Protein AF-A0A1Y1UW94-F1 (afdb_monomer_lite)

pLDDT: mean 80.25, std 16.2, range [34.28, 95.12]

Radius of gyration: 16.67 Å; chains: 1; bounding box: 59×34×36 Å

Structure (mmCIF, N/CA/C/O backbone):
data_AF-A0A1Y1UW94-F1
#
_entry.id   AF-A0A1Y1UW94-F1
#
loop_
_atom_site.group_PDB
_atom_site.id
_atom_site.type_symbol
_atom_site.label_atom_id
_atom_site.label_alt_id
_atom_site.label_comp_id
_atom_site.label_asym_id
_atom_site.label_entity_id
_atom_site.label_seq_id
_atom_site.pdbx_PDB_ins_code
_atom_site.Cartn_x
_atom_site.Cartn_y
_atom_site.Cartn_z
_atom_site.occupancy
_atom_site.B_iso_or_equiv
_atom_site.auth_seq_id
_atom_site.auth_comp_id
_atom_site.auth_asym_id
_atom_site.auth_atom_id
_atom_site.pdbx_PDB_model_num
ATOM 1 N N . MET A 1 1 ? 45.764 -14.922 -17.878 1.00 36.69 1 MET A N 1
ATOM 2 C CA . MET A 1 1 ? 45.448 -14.170 -16.646 1.00 36.69 1 MET A CA 1
ATOM 3 C C . MET A 1 1 ? 44.078 -13.552 -16.819 1.00 36.69 1 MET A C 1
ATOM 5 O O . MET A 1 1 ? 43.959 -12.584 -17.553 1.00 36.69 1 MET A O 1
ATOM 9 N N . ILE A 1 2 ? 43.050 -14.149 -16.222 1.00 40.16 2 ILE A N 1
ATOM 10 C CA . ILE A 1 2 ? 41.712 -13.559 -16.166 1.00 40.16 2 ILE A CA 1
ATOM 11 C C . ILE A 1 2 ? 41.263 -13.710 -14.716 1.00 40.16 2 ILE A C 1
ATOM 13 O O . ILE A 1 2 ? 40.938 -14.810 -14.283 1.00 40.16 2 ILE A O 1
ATOM 17 N N . PHE A 1 3 ? 41.335 -12.625 -13.950 1.00 37.12 3 PHE A N 1
ATOM 18 C CA . PHE A 1 3 ? 40.685 -12.543 -12.649 1.00 37.12 3 PHE A CA 1
ATOM 19 C C . PHE A 1 3 ? 39.311 -11.920 -12.886 1.00 37.12 3 PHE A C 1
ATOM 21 O O . PHE A 1 3 ? 39.196 -10.708 -13.048 1.00 37.12 3 PHE A O 1
ATOM 28 N N . PHE A 1 4 ? 38.274 -12.754 -12.962 1.00 41.25 4 PHE A N 1
ATOM 29 C CA . PHE A 1 4 ? 36.901 -12.284 -12.810 1.00 41.25 4 PHE A CA 1
ATOM 30 C C . PHE A 1 4 ? 36.658 -12.072 -11.316 1.00 41.25 4 PHE A C 1
ATOM 32 O O . PHE A 1 4 ? 36.358 -13.010 -10.581 1.00 41.25 4 PHE A O 1
ATOM 39 N N . SER A 1 5 ? 36.837 -10.837 -10.856 1.00 44.91 5 SER A N 1
ATOM 40 C CA . SER A 1 5 ? 36.368 -10.421 -9.538 1.00 44.91 5 SER A CA 1
ATOM 41 C C . SER A 1 5 ? 34.847 -10.314 -9.590 1.00 44.91 5 SER A C 1
ATOM 43 O O . SER A 1 5 ? 34.305 -9.345 -10.118 1.00 44.91 5 SER A O 1
ATOM 45 N N . ALA A 1 6 ? 34.152 -11.329 -9.079 1.00 45.81 6 ALA A N 1
ATOM 46 C CA . ALA A 1 6 ? 32.723 -11.250 -8.823 1.00 45.81 6 ALA A CA 1
ATOM 47 C C . ALA A 1 6 ? 32.496 -10.283 -7.651 1.00 45.81 6 ALA A C 1
ATOM 49 O O . ALA A 1 6 ? 32.770 -10.609 -6.497 1.00 45.81 6 ALA A O 1
ATOM 50 N N . ILE A 1 7 ? 32.037 -9.071 -7.959 1.00 50.59 7 ILE A N 1
ATOM 51 C CA . ILE A 1 7 ? 31.545 -8.119 -6.964 1.00 50.59 7 ILE A CA 1
ATOM 52 C C . ILE A 1 7 ? 30.168 -8.628 -6.538 1.00 50.59 7 ILE A C 1
ATOM 54 O O . ILE A 1 7 ? 29.176 -8.424 -7.232 1.00 50.59 7 ILE A O 1
ATOM 58 N N . ILE A 1 8 ? 30.116 -9.353 -5.423 1.00 45.94 8 ILE A N 1
ATOM 59 C CA . ILE A 1 8 ? 28.85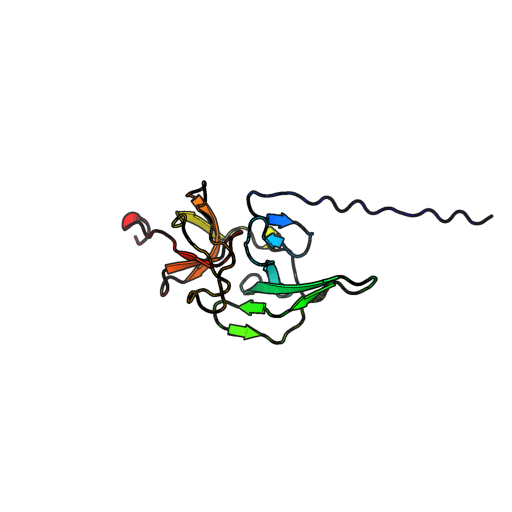3 -9.708 -4.778 1.00 45.94 8 ILE A CA 1
ATOM 60 C C . ILE A 1 8 ? 28.363 -8.436 -4.083 1.00 45.94 8 ILE A C 1
ATOM 62 O O . ILE A 1 8 ? 28.842 -8.085 -3.006 1.00 45.94 8 ILE A O 1
ATOM 66 N N . ALA A 1 9 ? 27.456 -7.710 -4.736 1.00 45.25 9 ALA A N 1
ATOM 67 C CA . ALA A 1 9 ? 26.708 -6.634 -4.105 1.00 45.25 9 ALA A CA 1
ATOM 68 C C . ALA A 1 9 ? 25.776 -7.263 -3.061 1.00 45.25 9 ALA A C 1
ATOM 70 O O . ALA A 1 9 ? 24.816 -7.954 -3.397 1.00 45.25 9 ALA A O 1
ATOM 71 N N . ILE A 1 10 ? 26.111 -7.089 -1.786 1.00 44.31 10 ILE A N 1
ATOM 72 C CA . ILE A 1 10 ? 25.254 -7.487 -0.672 1.00 44.31 10 ILE A CA 1
ATOM 73 C C . ILE A 1 10 ? 24.211 -6.377 -0.529 1.00 44.31 10 ILE A C 1
ATOM 75 O O . ILE A 1 10 ? 24.508 -5.332 0.048 1.00 44.31 10 ILE A O 1
ATOM 79 N N . ALA A 1 11 ? 23.018 -6.583 -1.090 1.00 47.97 11 ALA A N 1
ATOM 80 C CA . ALA A 1 11 ? 21.864 -5.732 -0.817 1.00 47.97 11 ALA A CA 1
ATOM 81 C C . ALA A 1 11 ? 21.515 -5.863 0.675 1.00 47.97 11 ALA A C 1
ATOM 83 O O . ALA A 1 11 ? 21.222 -6.955 1.174 1.00 47.97 11 ALA A O 1
ATOM 84 N N . LEU A 1 12 ? 21.644 -4.763 1.412 1.00 42.56 12 LEU A N 1
ATOM 85 C CA . LEU A 1 12 ? 21.360 -4.686 2.842 1.00 42.56 12 LEU A CA 1
ATOM 86 C C . LEU A 1 12 ? 19.851 -4.499 3.027 1.00 42.56 12 LEU A C 1
ATOM 88 O O . LEU A 1 12 ? 19.393 -3.390 3.268 1.00 42.56 12 LEU A O 1
ATOM 92 N N . VAL A 1 13 ? 19.085 -5.589 2.947 1.00 48.97 13 VAL A N 1
ATOM 93 C CA . VAL A 1 13 ? 17.642 -5.554 3.236 1.00 48.97 13 VAL A CA 1
ATOM 94 C C . VAL A 1 13 ? 17.444 -5.161 4.702 1.00 48.97 13 VAL A C 1
ATOM 96 O O . VAL A 1 13 ? 17.757 -5.929 5.621 1.00 48.97 13 VAL A O 1
ATOM 99 N N . ARG A 1 14 ? 16.937 -3.949 4.937 1.00 48.12 14 ARG A N 1
ATOM 100 C CA . ARG A 1 14 ? 16.504 -3.500 6.263 1.00 48.12 14 ARG A CA 1
ATOM 101 C C . ARG A 1 14 ? 15.092 -4.028 6.498 1.00 48.12 14 ARG A C 1
ATOM 103 O O . ARG A 1 14 ? 14.186 -3.773 5.715 1.00 48.12 14 ARG A O 1
ATOM 110 N N . ASN A 1 15 ? 14.904 -4.782 7.578 1.00 47.75 15 ASN A N 1
ATOM 111 C CA . ASN A 1 15 ? 13.571 -5.209 8.002 1.00 47.75 15 ASN A CA 1
ATOM 112 C C . ASN A 1 15 ? 12.999 -4.130 8.929 1.00 47.75 15 ASN A C 1
ATOM 114 O O . ASN A 1 15 ? 13.453 -3.994 10.068 1.00 47.75 15 ASN A O 1
ATOM 118 N N . VAL A 1 16 ? 12.031 -3.360 8.438 1.00 53.53 16 VAL A N 1
ATOM 119 C CA . VAL A 1 16 ? 11.168 -2.503 9.266 1.00 53.53 16 VAL A CA 1
ATOM 120 C C . VAL A 1 16 ? 9.917 -3.326 9.594 1.00 53.53 16 VAL A C 1
ATOM 122 O O . VAL A 1 16 ? 9.566 -4.239 8.852 1.00 53.53 16 VAL A O 1
ATOM 125 N N . LEU A 1 17 ? 9.311 -3.135 10.768 1.00 62.97 17 LEU A N 1
ATOM 126 C CA . LEU A 1 17 ? 8.210 -3.973 11.267 1.00 62.97 17 LEU A CA 1
ATOM 127 C C . LEU A 1 17 ? 7.004 -3.984 10.301 1.00 62.97 17 LEU A C 1
ATOM 129 O O . LEU A 1 17 ? 6.085 -3.189 10.465 1.00 62.97 17 LEU A O 1
ATOM 133 N N . GLY A 1 18 ? 6.975 -4.946 9.373 1.00 69.81 18 GLY A N 1
ATOM 134 C CA . GLY A 1 18 ? 5.919 -5.104 8.367 1.00 69.81 18 GLY A CA 1
ATOM 135 C C . GLY A 1 18 ? 6.396 -5.025 6.914 1.00 69.81 18 GLY A C 1
ATOM 136 O O . GLY A 1 18 ? 5.601 -5.295 6.021 1.00 69.81 18 GLY A O 1
ATOM 137 N N . VAL A 1 19 ? 7.671 -4.711 6.647 1.00 80.38 19 VAL A N 1
ATOM 138 C CA . VAL A 1 19 ? 8.227 -4.645 5.283 1.00 80.38 19 VAL A CA 1
ATOM 139 C C . VAL A 1 19 ? 9.678 -5.111 5.187 1.00 80.38 19 VAL A C 1
ATOM 141 O O . VAL A 1 19 ? 10.475 -4.971 6.118 1.00 80.38 19 VAL A O 1
ATOM 144 N N . LYS A 1 20 ? 10.037 -5.600 4.000 1.00 86.06 20 LYS A N 1
ATOM 145 C CA . LYS A 1 20 ? 11.419 -5.748 3.541 1.00 86.06 20 LYS A CA 1
ATOM 146 C C . LYS A 1 20 ? 11.738 -4.613 2.581 1.00 86.06 20 LYS A C 1
ATOM 148 O O . LYS A 1 20 ? 11.127 -4.513 1.518 1.00 86.06 20 LYS A O 1
ATOM 153 N N . ASP A 1 21 ? 12.699 -3.790 2.967 1.00 86.19 21 ASP A N 1
ATOM 154 C CA . ASP A 1 21 ? 13.219 -2.712 2.135 1.00 86.19 21 ASP A CA 1
ATOM 155 C C . ASP A 1 21 ? 14.121 -3.276 1.021 1.00 86.19 21 ASP A C 1
ATOM 157 O O . ASP A 1 21 ? 15.093 -3.981 1.310 1.00 86.19 21 ASP A O 1
ATOM 161 N N . GLN A 1 22 ? 13.764 -3.007 -0.238 1.00 87.06 22 GLN A N 1
ATOM 162 C CA . GLN A 1 22 ? 14.494 -3.420 -1.445 1.00 87.06 22 GLN A CA 1
ATOM 163 C C . GLN A 1 22 ? 15.125 -2.214 -2.164 1.00 87.06 22 GLN A C 1
ATOM 165 O O . GLN A 1 22 ? 15.244 -2.214 -3.391 1.00 87.06 22 GLN A O 1
ATOM 170 N N . ASP A 1 23 ? 15.483 -1.169 -1.412 1.00 85.12 23 ASP A N 1
ATOM 171 C CA . ASP A 1 23 ? 16.098 0.094 -1.843 1.00 85.12 23 ASP A CA 1
ATOM 172 C C . ASP A 1 23 ? 15.204 0.999 -2.710 1.00 85.12 23 ASP A C 1
ATOM 174 O O . ASP A 1 23 ? 15.301 2.211 -2.611 1.00 85.12 23 ASP A O 1
ATOM 178 N N . GLN A 1 24 ? 14.355 0.459 -3.590 1.00 87.38 24 GLN A N 1
ATOM 179 C CA . GLN A 1 24 ? 13.488 1.244 -4.493 1.00 87.38 24 GLN A CA 1
ATOM 180 C C . GLN A 1 24 ? 11.994 0.934 -4.338 1.00 87.38 24 GLN A C 1
ATOM 182 O O . GLN A 1 24 ? 11.160 1.445 -5.084 1.00 87.38 24 GLN A O 1
ATOM 187 N N . TYR A 1 25 ? 11.659 0.011 -3.444 1.00 90.12 25 TYR A N 1
ATOM 188 C CA . TYR A 1 25 ? 10.299 -0.390 -3.109 1.00 90.12 25 TYR A CA 1
ATOM 189 C C . TYR A 1 25 ? 10.327 -1.204 -1.820 1.00 90.12 25 TYR A C 1
ATOM 191 O O . TYR A 1 25 ? 11.352 -1.777 -1.446 1.00 90.12 25 TYR A O 1
ATOM 199 N N . TYR A 1 26 ? 9.177 -1.311 -1.169 1.00 90.88 26 TYR A N 1
ATOM 200 C CA . TYR A 1 26 ? 8.990 -2.186 -0.019 1.00 90.88 26 TYR A CA 1
ATOM 201 C C . TYR A 1 26 ? 8.203 -3.422 -0.429 1.00 90.88 26 TYR A C 1
ATOM 203 O O . TYR A 1 26 ? 7.110 -3.314 -0.979 1.00 90.88 26 TYR A O 1
ATOM 211 N N . GLU A 1 27 ? 8.724 -4.606 -0.132 1.00 91.31 27 GLU A N 1
ATOM 212 C CA . GLU A 1 27 ? 7.930 -5.833 -0.133 1.00 91.31 27 GLU A CA 1
ATOM 213 C C . GLU A 1 27 ? 7.210 -5.927 1.217 1.00 91.31 27 GLU A C 1
ATOM 215 O O . GLU A 1 27 ? 7.856 -5.983 2.264 1.00 91.31 27 GLU A O 1
ATOM 220 N N . LEU A 1 28 ? 5.875 -5.921 1.212 1.00 88.12 28 LEU A N 1
ATOM 221 C CA . LEU A 1 28 ? 5.088 -5.933 2.444 1.00 88.12 28 LEU A CA 1
ATOM 222 C C . LEU A 1 28 ? 5.158 -7.316 3.108 1.00 88.12 28 LEU A C 1
ATOM 224 O O . LEU A 1 28 ? 4.556 -8.285 2.631 1.00 88.12 28 LEU A O 1
ATOM 228 N N . ASP A 1 29 ? 5.885 -7.407 4.221 1.00 72.19 29 ASP A N 1
ATOM 229 C CA . ASP A 1 29 ? 6.136 -8.643 4.954 1.00 72.19 29 ASP A CA 1
ATOM 230 C C . ASP A 1 29 ? 4.995 -8.940 5.941 1.00 72.19 29 ASP A C 1
ATOM 232 O O . ASP A 1 29 ? 4.467 -8.074 6.637 1.00 72.19 29 ASP A O 1
ATOM 236 N N . GLY A 1 30 ? 4.571 -10.199 5.996 1.00 67.19 30 GLY A N 1
ATOM 237 C CA . GLY A 1 30 ? 3.434 -10.637 6.814 1.00 67.19 30 GLY A CA 1
ATOM 238 C C . GLY A 1 30 ? 2.058 -10.517 6.149 1.00 67.19 30 GLY A C 1
ATOM 239 O O . GLY A 1 30 ? 1.070 -10.978 6.729 1.00 67.19 30 GLY A O 1
ATOM 240 N N . THR A 1 31 ? 1.986 -9.980 4.933 1.00 66.50 31 THR A N 1
ATOM 241 C CA . THR A 1 31 ? 0.780 -9.997 4.098 1.00 66.50 31 THR A CA 1
ATOM 242 C C . THR A 1 31 ? 0.344 -11.427 3.745 1.00 66.50 31 THR A C 1
ATOM 244 O O . THR A 1 31 ? 1.151 -12.356 3.679 1.00 66.50 31 THR A O 1
ATOM 247 N N . THR A 1 32 ? -0.958 -11.649 3.547 1.00 72.50 32 THR A N 1
ATOM 248 C CA . THR A 1 32 ? -1.462 -12.933 3.016 1.00 72.50 32 THR A CA 1
ATOM 249 C C . THR A 1 32 ? -1.235 -13.088 1.529 1.00 72.50 32 THR A C 1
ATOM 251 O O . THR A 1 32 ? -1.158 -14.208 1.027 1.00 72.50 32 THR A O 1
ATOM 254 N N . THR A 1 33 ? -1.132 -11.960 0.844 1.00 80.69 33 THR A N 1
ATOM 255 C CA . THR A 1 33 ? -0.895 -11.873 -0.587 1.00 80.69 33 THR A CA 1
ATOM 256 C C . THR A 1 33 ? 0.330 -11.007 -0.773 1.00 80.69 33 THR A C 1
ATOM 258 O O . THR A 1 33 ? 0.379 -9.934 -0.180 1.00 80.69 33 THR A O 1
ATOM 261 N N . LYS A 1 34 ? 1.283 -11.438 -1.607 1.00 87.50 34 LYS A N 1
ATOM 262 C CA . LYS A 1 34 ? 2.444 -10.607 -1.939 1.00 87.50 34 LYS A CA 1
ATOM 263 C C . LYS A 1 34 ? 1.980 -9.221 -2.373 1.00 87.50 34 LYS A C 1
ATOM 265 O O . LYS A 1 34 ? 1.072 -9.097 -3.198 1.00 87.50 34 LYS A O 1
ATOM 270 N N . ALA A 1 35 ? 2.598 -8.208 -1.791 1.00 92.00 35 ALA A N 1
ATOM 271 C CA . ALA A 1 35 ? 2.300 -6.827 -2.081 1.00 92.00 35 ALA A CA 1
ATOM 272 C C . ALA A 1 35 ? 3.591 -6.015 -2.068 1.00 92.00 35 ALA A C 1
ATOM 274 O O . ALA A 1 35 ? 4.492 -6.282 -1.274 1.00 92.00 35 ALA A O 1
ATOM 275 N N . TYR A 1 36 ? 3.651 -5.026 -2.948 1.00 93.06 36 TYR A N 1
ATOM 276 C CA . TYR A 1 36 ? 4.802 -4.154 -3.124 1.00 93.06 36 TYR A CA 1
ATOM 277 C C . TYR A 1 36 ? 4.345 -2.708 -3.011 1.00 93.06 36 TYR A C 1
ATOM 279 O O . TYR A 1 36 ? 3.349 -2.345 -3.631 1.00 93.06 36 TYR A O 1
ATOM 287 N N . LEU A 1 37 ? 5.045 -1.894 -2.232 1.00 92.94 37 LEU A N 1
ATOM 288 C CA . LEU A 1 37 ? 4.792 -0.466 -2.094 1.00 92.94 37 LEU A CA 1
ATOM 289 C C . LEU A 1 37 ? 5.911 0.303 -2.790 1.00 92.94 37 LEU A C 1
ATOM 291 O O . LEU A 1 37 ? 7.083 0.028 -2.545 1.00 92.94 37 LEU A O 1
ATOM 295 N N . LEU A 1 38 ? 5.560 1.256 -3.644 1.00 92.94 38 LEU A N 1
ATOM 296 C CA . LEU A 1 38 ? 6.531 2.079 -4.367 1.00 92.94 38 LEU A CA 1
ATOM 297 C C . LEU A 1 38 ? 6.009 3.494 -4.581 1.00 92.94 38 LEU A C 1
ATOM 299 O O . LEU A 1 38 ? 4.800 3.739 -4.534 1.00 92.94 38 LEU A O 1
ATOM 303 N N . ILE A 1 39 ? 6.921 4.414 -4.866 1.00 90.94 39 IL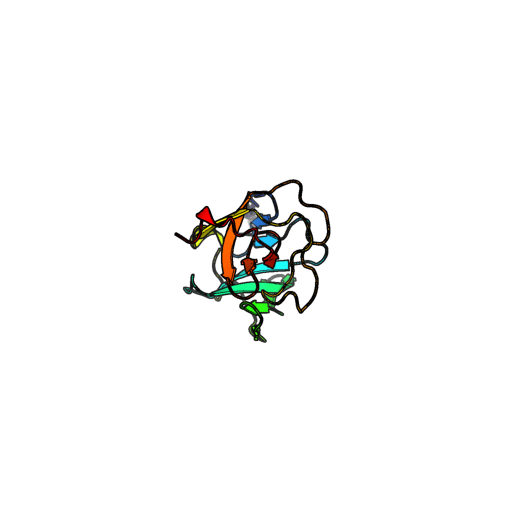E A N 1
ATOM 304 C CA . ILE A 1 39 ? 6.597 5.769 -5.311 1.00 90.94 39 ILE A CA 1
ATOM 305 C C . ILE A 1 39 ? 6.783 5.829 -6.822 1.00 90.94 39 ILE A C 1
ATOM 307 O O . ILE A 1 39 ? 7.715 5.231 -7.353 1.00 90.94 39 ILE A O 1
ATOM 311 N N . GLY A 1 40 ? 5.885 6.508 -7.534 1.00 85.75 40 GLY A N 1
ATOM 312 C CA . GLY A 1 40 ? 6.124 6.799 -8.948 1.00 85.75 40 GLY A CA 1
ATOM 313 C C . GLY A 1 40 ? 7.230 7.844 -9.114 1.00 85.75 40 GLY A C 1
ATOM 314 O O . GLY A 1 40 ? 7.222 8.817 -8.376 1.00 85.75 40 GLY A O 1
ATOM 315 N N . GLU A 1 41 ? 8.110 7.656 -10.102 1.00 83.00 41 GLU A N 1
ATOM 316 C CA . GLU A 1 41 ? 9.254 8.543 -10.414 1.00 83.00 41 GLU A CA 1
ATOM 317 C C . GLU A 1 41 ? 9.000 10.038 -10.132 1.00 83.00 41 GLU A C 1
ATOM 319 O O . GLU A 1 41 ? 8.106 10.647 -10.732 1.00 83.00 41 GLU A O 1
ATOM 324 N N . ASP A 1 42 ? 9.793 10.596 -9.215 1.00 78.19 42 ASP A N 1
ATOM 325 C CA . ASP A 1 42 ? 9.820 11.992 -8.767 1.00 78.19 42 ASP A CA 1
ATOM 326 C C . ASP A 1 42 ? 8.474 12.541 -8.239 1.00 78.19 42 ASP A C 1
ATOM 328 O O . ASP A 1 42 ? 8.274 13.757 -8.140 1.00 78.19 42 ASP A O 1
ATOM 332 N N . ASP A 1 43 ? 7.532 11.668 -7.863 1.00 82.75 43 ASP A N 1
ATOM 333 C CA . ASP A 1 43 ? 6.197 12.055 -7.403 1.00 82.75 43 ASP A CA 1
ATOM 334 C C . ASP A 1 43 ? 5.824 11.423 -6.055 1.00 82.75 43 ASP A C 1
ATOM 336 O O . ASP A 1 43 ? 5.028 10.487 -5.952 1.00 82.75 43 ASP A O 1
ATOM 340 N N . TYR A 1 44 ? 6.323 12.048 -4.987 1.00 82.62 44 TYR A N 1
ATOM 341 C CA . TYR A 1 44 ? 6.011 11.750 -3.582 1.00 82.62 44 TYR A CA 1
ATOM 342 C C . TYR A 1 44 ? 4.513 11.808 -3.222 1.00 82.62 44 TYR A C 1
ATOM 344 O O . TYR A 1 44 ? 4.104 11.387 -2.136 1.00 82.62 44 TYR A O 1
ATOM 352 N N . SER A 1 45 ? 3.658 12.345 -4.100 1.00 84.50 45 SER A N 1
ATOM 353 C CA . SER A 1 45 ? 2.209 12.323 -3.887 1.00 84.50 45 SER A CA 1
ATOM 354 C C . SER A 1 45 ? 1.562 11.007 -4.331 1.00 84.50 45 SER A C 1
ATOM 356 O O . SER A 1 45 ? 0.467 10.687 -3.863 1.00 84.50 45 SER A O 1
ATOM 358 N N . LYS A 1 46 ? 2.239 10.226 -5.183 1.00 89.50 46 LYS A N 1
ATOM 359 C CA . LYS A 1 46 ? 1.712 9.003 -5.793 1.00 89.50 46 LYS A CA 1
ATOM 360 C C . LYS A 1 46 ? 2.409 7.765 -5.253 1.00 89.50 46 LYS A C 1
ATOM 362 O O . LYS A 1 46 ? 3.399 7.283 -5.804 1.00 89.50 46 LYS A O 1
ATOM 367 N N . VAL A 1 47 ? 1.820 7.224 -4.196 1.00 92.69 47 VAL A N 1
ATOM 368 C CA . VAL A 1 47 ? 2.241 5.960 -3.597 1.00 92.69 47 VAL A CA 1
ATOM 369 C C . VAL A 1 47 ? 1.356 4.845 -4.143 1.00 92.69 47 VAL A C 1
ATOM 371 O O . VAL A 1 47 ? 0.131 4.896 -4.021 1.00 92.69 47 VAL A O 1
ATOM 374 N N . TYR A 1 48 ? 1.982 3.847 -4.755 1.00 94.19 48 TYR A N 1
ATOM 375 C CA . TYR A 1 48 ? 1.312 2.707 -5.364 1.00 94.19 48 TYR A CA 1
ATOM 376 C C . TYR A 1 48 ? 1.477 1.472 -4.497 1.00 94.19 48 TYR A C 1
ATOM 378 O O . TYR A 1 48 ? 2.543 1.243 -3.926 1.00 94.19 48 TYR A O 1
ATOM 386 N N . ILE A 1 49 ? 0.437 0.643 -4.467 1.00 94.25 49 ILE A N 1
ATOM 387 C CA . ILE A 1 49 ? 0.518 -0.726 -3.964 1.00 94.25 49 ILE A CA 1
ATOM 388 C C . ILE A 1 49 ? 0.250 -1.706 -5.102 1.00 94.25 49 ILE A C 1
ATOM 390 O O . ILE A 1 49 ? -0.725 -1.568 -5.838 1.00 94.25 49 ILE A O 1
ATOM 394 N N . CYS A 1 50 ? 1.121 -2.691 -5.262 1.00 94.00 50 CYS A N 1
ATOM 395 C CA . CYS A 1 50 ? 1.148 -3.584 -6.411 1.00 94.00 50 CYS A CA 1
ATOM 396 C C . CYS A 1 50 ? 1.115 -5.044 -5.988 1.00 94.00 50 CYS A C 1
ATOM 398 O O . CYS A 1 50 ? 1.558 -5.389 -4.894 1.00 94.00 50 CYS A O 1
ATOM 400 N N . LYS A 1 51 ? 0.596 -5.905 -6.861 1.00 92.44 51 LYS A N 1
ATOM 401 C CA . LYS A 1 51 ? 0.411 -7.336 -6.579 1.00 92.44 51 LYS A CA 1
ATOM 402 C C . LYS A 1 51 ? 1.520 -8.219 -7.131 1.00 92.44 51 LYS A C 1
ATOM 404 O O . LYS A 1 51 ? 1.692 -9.340 -6.653 1.00 92.44 51 LYS A O 1
ATOM 409 N N . GLN A 1 52 ? 2.235 -7.757 -8.154 1.00 91.69 52 GLN A N 1
ATOM 410 C CA . GLN A 1 52 ? 3.152 -8.601 -8.914 1.00 91.69 52 GLN A CA 1
ATOM 411 C C . GLN A 1 52 ? 4.495 -7.916 -9.136 1.00 91.69 52 GLN A C 1
ATOM 413 O O . GLN A 1 52 ? 4.578 -6.700 -9.289 1.00 91.69 52 GLN A O 1
ATOM 418 N N . CYS A 1 53 ? 5.541 -8.734 -9.143 1.00 90.00 53 CYS A N 1
ATOM 419 C CA . CYS A 1 53 ? 6.924 -8.349 -9.366 1.00 90.00 53 CYS A CA 1
ATOM 420 C C . CYS A 1 53 ? 7.576 -9.475 -10.175 1.00 90.00 53 CYS A C 1
ATOM 422 O O . CYS A 1 53 ? 7.659 -10.615 -9.703 1.00 90.00 53 CYS A O 1
ATOM 424 N N . ASP A 1 54 ? 7.994 -9.162 -11.399 1.00 87.19 54 ASP A N 1
ATOM 425 C CA . ASP A 1 54 ? 8.734 -10.088 -12.253 1.00 87.19 54 ASP A CA 1
ATOM 426 C C . ASP A 1 54 ? 10.227 -9.919 -11.977 1.00 87.19 54 ASP A C 1
ATOM 428 O O . ASP A 1 54 ? 10.858 -8.991 -12.479 1.00 87.19 54 ASP A O 1
ATOM 432 N N . THR A 1 55 ? 10.802 -10.842 -11.203 1.00 72.62 55 THR A N 1
ATOM 433 C CA . THR A 1 55 ? 12.248 -10.886 -10.948 1.00 72.62 55 THR A CA 1
ATOM 434 C C . THR A 1 55 ? 12.961 -11.695 -12.035 1.00 72.62 55 THR A C 1
ATOM 436 O O . THR A 1 55 ? 12.910 -12.924 -12.080 1.00 72.62 55 THR A O 1
ATOM 439 N N . GLY A 1 56 ? 13.628 -10.994 -12.948 1.00 65.31 56 GLY A N 1
ATOM 440 C CA . GLY A 1 56 ? 14.480 -11.540 -14.003 1.00 65.31 56 GLY A CA 1
ATOM 441 C C . GLY A 1 56 ? 15.943 -11.115 -13.846 1.00 65.31 56 GLY A C 1
ATOM 442 O O . GLY A 1 56 ? 16.282 -10.252 -13.045 1.00 65.31 56 GLY A O 1
ATOM 443 N N . ILE A 1 57 ? 16.836 -11.693 -14.658 1.00 58.22 57 ILE A N 1
ATOM 444 C CA . ILE A 1 57 ? 18.290 -11.417 -14.609 1.00 58.22 57 ILE A CA 1
ATOM 445 C C . ILE A 1 57 ? 18.615 -9.942 -14.948 1.00 58.22 57 ILE A C 1
ATOM 447 O O . ILE A 1 57 ? 19.654 -9.432 -14.539 1.00 58.22 57 ILE A O 1
ATOM 451 N N . PHE A 1 58 ? 17.722 -9.247 -15.666 1.00 58.97 58 PHE A N 1
ATOM 452 C CA . PHE A 1 58 ? 17.901 -7.852 -16.103 1.00 58.97 58 PHE A CA 1
ATOM 453 C C . PHE A 1 58 ? 16.651 -6.974 -15.947 1.00 58.97 58 PHE A C 1
ATOM 455 O O . PHE A 1 58 ? 16.649 -5.830 -16.399 1.00 58.97 58 PHE A O 1
ATOM 462 N N . THR A 1 59 ? 15.584 -7.501 -15.351 1.00 66.38 59 THR A N 1
ATOM 463 C CA . THR A 1 59 ? 14.307 -6.799 -15.192 1.00 66.38 59 THR A CA 1
ATOM 464 C C . THR A 1 59 ? 13.759 -7.109 -13.814 1.00 66.38 59 THR A C 1
ATOM 466 O O . THR A 1 59 ? 13.662 -8.275 -13.448 1.00 66.38 59 THR A O 1
ATOM 469 N N . ASP A 1 60 ? 13.408 -6.074 -13.069 1.00 82.44 60 ASP A N 1
ATOM 470 C CA . ASP A 1 60 ? 12.605 -6.173 -11.856 1.00 82.44 60 ASP A CA 1
ATOM 471 C C . ASP A 1 60 ? 11.438 -5.215 -12.063 1.00 82.44 60 ASP A C 1
ATOM 473 O O . ASP A 1 60 ? 11.507 -4.051 -11.678 1.00 82.44 60 ASP A O 1
ATOM 477 N N . ASP A 1 61 ? 10.428 -5.669 -12.801 1.00 91.06 61 ASP A N 1
ATOM 478 C CA . ASP A 1 61 ? 9.258 -4.855 -13.119 1.00 91.06 61 ASP A CA 1
ATOM 479 C C . ASP A 1 61 ? 8.144 -5.168 -12.121 1.00 91.06 61 ASP A C 1
ATOM 481 O O . ASP A 1 61 ? 7.720 -6.317 -11.983 1.00 91.06 61 ASP A O 1
ATOM 485 N N . ILE A 1 62 ? 7.628 -4.131 -11.463 1.00 92.69 62 ILE A N 1
ATOM 486 C CA . ILE A 1 62 ? 6.474 -4.224 -10.565 1.00 92.69 62 ILE A CA 1
ATOM 487 C C . ILE A 1 62 ? 5.225 -3.750 -11.312 1.00 92.69 62 ILE A C 1
ATOM 489 O O . ILE A 1 62 ? 5.250 -2.725 -11.991 1.00 92.69 62 ILE A O 1
ATOM 493 N N . TYR A 1 63 ? 4.131 -4.501 -11.229 1.00 93.94 63 TYR A N 1
ATOM 494 C CA . TYR A 1 63 ? 2.907 -4.236 -11.990 1.00 93.94 63 TYR A CA 1
ATOM 495 C C . TYR A 1 63 ? 1.663 -4.762 -11.268 1.00 93.94 63 TYR A C 1
ATOM 497 O O . TYR A 1 63 ? 1.746 -5.305 -10.162 1.00 93.94 63 TYR A O 1
ATOM 505 N N . ASP A 1 64 ? 0.497 -4.574 -11.900 1.00 93.69 64 ASP A N 1
ATOM 506 C CA . ASP A 1 64 ? -0.815 -4.803 -11.283 1.00 93.69 64 ASP A CA 1
ATOM 507 C C . ASP A 1 64 ? -0.957 -3.947 -10.014 1.00 93.69 64 ASP A C 1
ATOM 509 O O . ASP A 1 64 ? -1.065 -4.437 -8.885 1.00 93.69 64 ASP A O 1
ATOM 513 N N . CYS A 1 65 ? -0.837 -2.636 -10.237 1.00 94.56 65 CYS A N 1
ATOM 514 C CA . CYS A 1 65 ? -0.719 -1.614 -9.210 1.00 94.56 65 CYS A CA 1
ATOM 515 C C . CYS A 1 65 ? -2.010 -0.820 -9.042 1.00 94.56 65 CYS A C 1
ATOM 517 O O . CYS A 1 65 ? -2.791 -0.653 -9.979 1.00 94.56 65 CYS A O 1
ATOM 519 N N . TYR A 1 66 ? -2.182 -0.271 -7.845 1.00 95.12 66 TYR A N 1
ATOM 520 C CA . TYR A 1 66 ? -3.282 0.606 -7.485 1.00 95.12 66 TYR A CA 1
ATOM 521 C C . TYR A 1 66 ? -2.729 1.908 -6.916 1.00 95.12 66 TYR A C 1
ATOM 523 O O . TYR A 1 66 ? -1.898 1.889 -6.004 1.00 95.12 66 TYR A O 1
ATOM 531 N N . LEU A 1 67 ? -3.226 3.030 -7.430 1.00 94.25 67 LEU A N 1
ATOM 532 C CA . LEU A 1 67 ? -3.156 4.329 -6.773 1.00 94.25 67 LEU A CA 1
ATOM 533 C C . LEU A 1 67 ? -4.509 4.554 -6.102 1.00 94.25 67 LEU A C 1
ATOM 535 O O . LEU A 1 67 ? -5.507 4.795 -6.777 1.00 94.25 67 LEU A O 1
ATOM 539 N N . ARG A 1 68 ? -4.563 4.427 -4.772 1.00 94.25 68 ARG A N 1
ATOM 540 C CA . ARG A 1 68 ? -5.834 4.380 -4.025 1.00 94.25 68 ARG A CA 1
ATOM 541 C C . ARG A 1 68 ? -6.749 3.265 -4.556 1.00 94.25 68 ARG A C 1
ATOM 543 O O . ARG A 1 68 ? -6.456 2.098 -4.320 1.00 94.25 68 ARG A O 1
ATOM 550 N N . ASN A 1 69 ? -7.836 3.593 -5.248 1.00 94.56 69 ASN A N 1
ATOM 551 C CA . ASN A 1 69 ? -8.775 2.652 -5.868 1.00 94.56 69 ASN A CA 1
ATOM 552 C C . ASN A 1 69 ? -8.609 2.541 -7.387 1.00 94.56 69 ASN A C 1
ATOM 554 O O . ASN A 1 69 ? -9.293 1.725 -8.006 1.00 94.56 69 ASN A O 1
ATOM 558 N N . GLU A 1 70 ? -7.734 3.340 -7.989 1.00 94.62 70 GLU A N 1
ATOM 559 C CA . GLU A 1 70 ? -7.500 3.340 -9.426 1.00 94.62 70 GLU A CA 1
ATOM 560 C C . GLU A 1 70 ? -6.441 2.300 -9.776 1.00 94.62 70 GLU A C 1
ATOM 562 O O . GLU A 1 70 ? -5.287 2.395 -9.356 1.00 94.62 70 GLU A O 1
ATOM 567 N N . HIS A 1 71 ? -6.844 1.288 -10.542 1.00 93.88 71 HIS A N 1
ATOM 568 C CA . HIS A 1 71 ? -5.919 0.316 -11.117 1.00 93.88 71 HIS A CA 1
ATOM 569 C C . HIS A 1 71 ? -5.131 0.947 -12.267 1.00 93.88 71 HIS A C 1
ATOM 571 O O . HIS A 1 71 ? -5.663 1.769 -13.016 1.00 93.88 71 HIS A O 1
ATOM 577 N N . THR A 1 72 ? -3.866 0.558 -12.415 1.00 91.44 72 THR A N 1
ATOM 578 C CA . THR A 1 72 ? -3.021 0.992 -13.526 1.00 91.44 72 THR A CA 1
ATOM 579 C C . THR A 1 72 ? -2.344 -0.184 -14.220 1.00 91.44 72 THR A C 1
ATOM 581 O O . THR A 1 72 ? -1.779 -1.073 -13.582 1.00 91.44 72 THR A O 1
ATOM 584 N N . ASP A 1 73 ? -2.332 -0.129 -15.553 1.00 90.25 73 ASP A N 1
ATOM 585 C CA 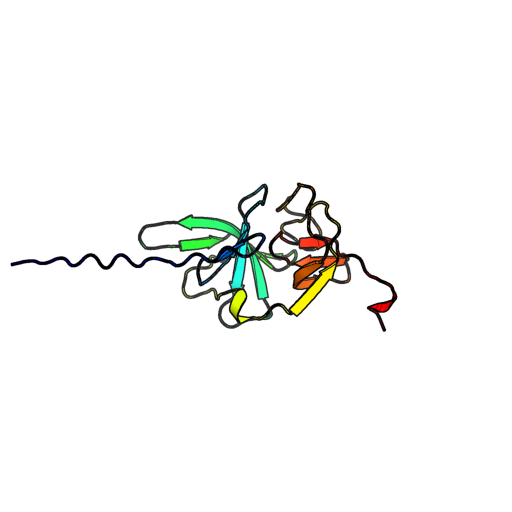. ASP A 1 73 ? -1.592 -1.055 -16.416 1.00 90.25 73 ASP A CA 1
ATOM 586 C C . ASP A 1 73 ? -0.097 -0.698 -16.531 1.00 90.25 73 ASP A C 1
ATOM 588 O O . ASP A 1 73 ? 0.657 -1.344 -17.265 1.00 90.25 73 ASP A O 1
ATOM 592 N N . LYS A 1 74 ? 0.357 0.355 -15.834 1.00 90.06 74 LYS A N 1
ATOM 593 C CA . LYS A 1 74 ? 1.762 0.765 -15.837 1.00 90.06 74 LYS A CA 1
ATOM 594 C C . LYS A 1 74 ? 2.632 -0.329 -15.209 1.00 90.06 74 LYS A C 1
ATOM 596 O O . LYS A 1 74 ? 2.327 -0.855 -14.141 1.00 90.06 74 LYS A O 1
ATOM 601 N N . LYS A 1 75 ? 3.760 -0.611 -15.863 1.00 92.00 75 LYS A N 1
ATOM 602 C CA . LYS A 1 75 ? 4.866 -1.382 -15.290 1.00 92.00 75 LYS A CA 1
ATOM 603 C C . LYS A 1 75 ? 5.915 -0.429 -14.733 1.00 92.00 75 LYS A C 1
ATOM 605 O O . LYS A 1 75 ? 6.323 0.510 -15.417 1.00 92.00 75 LYS A O 1
ATOM 610 N N . PHE A 1 76 ? 6.336 -0.681 -13.505 1.00 92.06 76 PHE A N 1
ATOM 611 C CA . PHE A 1 76 ? 7.322 0.096 -12.775 1.00 92.06 76 PHE A CA 1
ATOM 612 C C . PHE A 1 76 ? 8.648 -0.659 -12.740 1.00 92.06 76 PHE A C 1
ATOM 614 O O . PHE A 1 76 ? 8.884 -1.488 -11.857 1.00 92.06 76 PHE A O 1
ATOM 621 N N . GLY A 1 77 ? 9.507 -0.363 -13.711 1.00 90.75 77 GLY A N 1
ATOM 622 C CA . GLY A 1 77 ? 10.895 -0.813 -13.702 1.00 90.75 77 GLY A CA 1
ATOM 623 C C . GLY A 1 77 ? 11.787 0.077 -12.822 1.00 90.75 77 GLY A C 1
ATOM 624 O O . GLY A 1 77 ? 11.339 1.142 -12.380 1.00 90.75 77 GLY A O 1
ATOM 625 N N . PRO A 1 78 ? 13.072 -0.284 -12.638 1.00 87.81 78 PRO A N 1
ATOM 626 C CA . PRO A 1 78 ? 13.999 0.383 -11.710 1.00 87.81 78 PRO A CA 1
ATOM 627 C C . PRO A 1 78 ? 14.222 1.886 -11.927 1.00 87.81 78 PRO A C 1
ATOM 629 O O . PRO A 1 78 ? 14.698 2.569 -11.031 1.00 87.81 78 PRO A O 1
ATOM 632 N N . ARG A 1 79 ? 13.926 2.410 -13.124 1.00 87.00 79 ARG A N 1
ATOM 633 C CA . ARG A 1 79 ? 14.057 3.844 -13.449 1.00 87.00 79 ARG A CA 1
ATOM 634 C C . ARG A 1 79 ? 12.771 4.645 -13.287 1.00 87.00 79 ARG A C 1
ATOM 636 O O . ARG A 1 79 ? 12.788 5.837 -13.513 1.00 87.00 79 ARG A O 1
ATOM 643 N N . SER A 1 80 ? 11.658 3.978 -13.007 1.00 88.00 80 SER A N 1
ATOM 644 C CA . SER A 1 80 ? 10.325 4.594 -13.012 1.00 88.00 80 SER A CA 1
ATOM 645 C C . SER A 1 80 ? 9.648 4.554 -11.642 1.00 88.00 80 SER A C 1
ATOM 647 O O . SER A 1 80 ? 8.437 4.779 -11.547 1.00 88.00 80 SER A O 1
ATOM 649 N N . ARG A 1 81 ? 10.423 4.214 -10.608 1.00 89.81 81 ARG A N 1
ATOM 650 C CA . ARG A 1 81 ? 9.991 4.067 -9.224 1.00 89.81 81 ARG A CA 1
ATOM 651 C C . ARG A 1 81 ? 11.079 4.549 -8.275 1.00 89.81 81 ARG A C 1
ATOM 653 O O . ARG A 1 81 ? 12.256 4.340 -8.568 1.00 89.81 81 ARG A O 1
ATOM 660 N N . ASP A 1 82 ? 10.648 5.069 -7.137 1.00 88.69 82 ASP A N 1
ATOM 661 C CA . ASP A 1 82 ? 11.518 5.551 -6.069 1.00 88.69 82 ASP A CA 1
ATOM 662 C C . ASP A 1 82 ? 11.193 4.876 -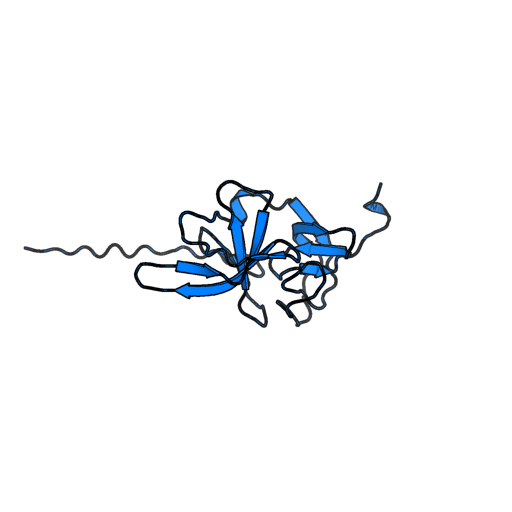4.733 1.00 88.69 82 ASP A C 1
ATOM 664 O O . ASP A 1 82 ? 10.091 4.342 -4.534 1.00 88.69 82 ASP A O 1
ATOM 668 N N . ASP A 1 83 ? 12.164 4.931 -3.818 1.00 86.44 83 ASP A N 1
ATOM 669 C CA . ASP A 1 83 ? 12.067 4.390 -2.465 1.00 86.44 83 ASP A CA 1
ATOM 670 C C . ASP A 1 83 ? 10.920 5.055 -1.678 1.00 86.44 83 ASP A C 1
ATOM 672 O O . ASP A 1 83 ? 10.934 6.274 -1.470 1.00 86.44 83 ASP A O 1
ATOM 676 N N . PRO A 1 84 ? 9.947 4.287 -1.152 1.00 84.62 84 PRO A N 1
ATOM 677 C CA . PRO A 1 84 ? 8.983 4.788 -0.174 1.00 84.62 84 PRO A CA 1
ATOM 678 C C . PRO A 1 84 ? 9.607 5.519 1.029 1.00 84.62 84 PRO A C 1
ATOM 680 O O . PRO A 1 84 ? 8.974 6.417 1.597 1.00 84.62 84 PRO A O 1
ATOM 683 N N . GLY A 1 85 ? 10.834 5.160 1.416 1.00 79.94 85 GLY A N 1
ATOM 684 C CA . GLY A 1 85 ? 11.593 5.771 2.506 1.00 79.94 85 GLY A CA 1
ATOM 685 C C . GLY A 1 85 ? 11.960 7.233 2.263 1.00 79.94 85 GLY A C 1
ATOM 686 O O . GLY A 1 85 ? 11.948 8.033 3.208 1.00 79.94 85 GLY A O 1
ATOM 687 N N . ASP A 1 86 ? 12.190 7.614 1.005 1.00 78.94 86 ASP A N 1
ATOM 688 C CA . ASP A 1 86 ? 12.589 8.974 0.631 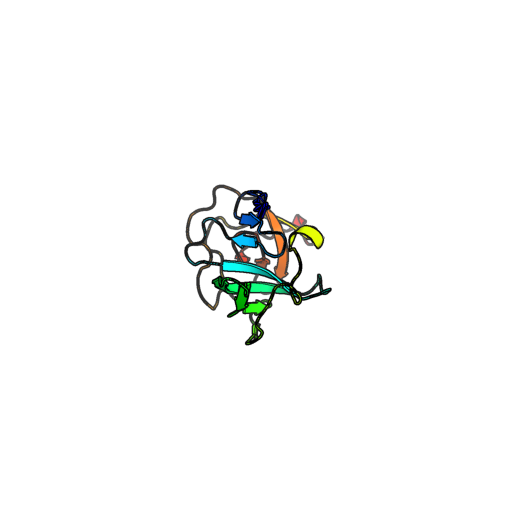1.00 78.94 86 ASP A CA 1
ATOM 689 C C . ASP A 1 86 ? 11.461 9.992 0.841 1.00 78.94 86 ASP A C 1
ATOM 691 O O . ASP A 1 86 ? 11.709 11.153 1.182 1.00 78.94 86 ASP A O 1
ATOM 695 N N . CYS A 1 87 ? 10.199 9.560 0.742 1.00 71.94 87 CYS A N 1
ATOM 696 C CA . CYS A 1 87 ? 9.043 10.443 0.915 1.00 71.94 87 CYS A CA 1
ATOM 697 C C . CYS A 1 87 ? 8.872 10.974 2.340 1.00 71.94 87 CYS A C 1
ATOM 699 O O . CYS A 1 87 ? 8.136 11.944 2.542 1.00 71.94 87 CYS A O 1
ATOM 701 N N . LYS A 1 88 ? 9.536 10.353 3.324 1.00 70.75 88 LYS A N 1
ATOM 702 C CA . LYS A 1 88 ? 9.200 10.427 4.752 1.00 70.75 88 LYS A CA 1
ATOM 703 C C . LYS A 1 88 ? 7.743 10.025 5.011 1.00 70.75 88 LYS A C 1
ATOM 705 O O . LYS A 1 88 ? 6.798 10.402 4.324 1.00 70.75 88 LYS A O 1
ATOM 710 N N . THR A 1 89 ? 7.528 9.271 6.079 1.00 79.44 89 THR A N 1
ATOM 711 C CA . THR A 1 89 ? 6.176 8.956 6.552 1.00 79.44 89 THR A CA 1
ATOM 712 C C . THR A 1 89 ? 5.405 10.256 6.808 1.00 79.44 89 THR A C 1
ATOM 714 O O . THR A 1 89 ? 5.928 11.144 7.489 1.00 79.44 89 THR A O 1
ATOM 717 N N . LYS A 1 90 ? 4.166 10.373 6.314 1.00 83.62 90 LYS A N 1
ATOM 718 C CA . LYS A 1 90 ? 3.342 11.589 6.481 1.00 83.62 90 LYS A CA 1
ATOM 719 C C . LYS A 1 90 ? 2.839 11.771 7.916 1.00 83.62 90 LYS A C 1
ATOM 721 O O . LYS A 1 90 ? 2.444 12.864 8.308 1.00 83.62 90 LYS A O 1
ATOM 726 N N . GLY A 1 91 ? 2.888 10.710 8.715 1.00 87.12 91 GLY A N 1
ATOM 727 C CA . GLY A 1 91 ? 2.582 10.727 10.136 1.00 87.12 91 GLY A CA 1
ATOM 728 C C . GLY A 1 91 ? 2.370 9.316 10.663 1.00 87.12 91 GLY A C 1
ATOM 729 O O . GLY A 1 91 ? 2.791 8.341 10.042 1.00 87.12 91 GLY A O 1
ATOM 730 N N . TYR A 1 92 ? 1.688 9.223 11.802 1.00 88.88 92 TYR A N 1
ATOM 731 C CA . TYR A 1 92 ? 1.311 7.963 12.434 1.00 88.88 92 TYR A CA 1
ATOM 732 C C . TYR A 1 92 ? -0.190 7.942 12.683 1.00 88.88 92 TYR A C 1
ATOM 734 O O . TYR A 1 92 ? -0.761 8.966 13.054 1.00 88.88 92 TYR A O 1
ATOM 742 N N . VAL A 1 93 ? -0.803 6.775 12.529 1.00 89.25 93 VAL A N 1
ATOM 743 C CA . VAL A 1 93 ? -2.230 6.555 12.778 1.00 89.25 93 VAL A CA 1
ATOM 744 C C . VAL A 1 93 ? -2.433 5.334 13.656 1.00 89.25 93 VAL A C 1
ATOM 746 O O . VAL A 1 93 ? -1.692 4.354 13.553 1.00 89.25 93 VAL A O 1
ATOM 749 N N . ASP A 1 94 ? -3.462 5.388 14.497 1.00 90.31 94 ASP A N 1
ATOM 750 C CA . ASP A 1 94 ? -3.948 4.212 15.204 1.00 90.31 94 ASP A CA 1
ATOM 751 C C . ASP A 1 94 ? -4.843 3.402 14.265 1.00 90.31 94 ASP A C 1
ATOM 753 O O . ASP A 1 94 ? -5.940 3.830 13.905 1.00 90.31 94 ASP A O 1
ATOM 757 N N . ILE A 1 95 ? -4.393 2.225 13.850 1.00 87.38 95 ILE A N 1
ATOM 758 C CA . ILE A 1 95 ? -5.159 1.345 12.974 1.00 87.38 95 ILE A CA 1
ATOM 759 C C . ILE A 1 95 ? -6.046 0.394 13.771 1.00 87.38 95 ILE A C 1
ATOM 761 O O . ILE A 1 95 ? -5.779 0.007 14.911 1.00 87.38 95 ILE A O 1
ATOM 765 N N . ASN A 1 96 ? -7.154 -0.002 13.158 1.00 82.25 96 ASN A N 1
ATOM 766 C CA . ASN A 1 96 ? -7.883 -1.167 13.611 1.00 82.25 96 ASN A CA 1
ATOM 767 C C . ASN A 1 96 ? -7.034 -2.400 13.280 1.00 82.25 96 ASN A C 1
ATOM 769 O O . ASN A 1 96 ? -6.666 -2.592 12.124 1.00 82.25 96 ASN A O 1
ATOM 773 N N . ARG A 1 97 ? -6.763 -3.250 14.276 1.00 76.56 97 ARG A N 1
ATOM 774 C CA . ARG A 1 97 ? -5.901 -4.446 14.186 1.00 76.56 97 ARG A CA 1
ATOM 775 C C . ARG A 1 97 ? -6.430 -5.550 13.252 1.00 76.56 97 ARG A C 1
ATOM 777 O O . ARG A 1 97 ? -5.975 -6.685 13.335 1.00 76.56 97 ARG A O 1
ATOM 784 N N . ASN A 1 98 ? -7.430 -5.238 12.435 1.00 79.62 98 ASN A N 1
ATOM 785 C CA . ASN A 1 98 ? -8.135 -6.155 11.556 1.00 79.62 98 ASN A CA 1
ATOM 786 C C . ASN A 1 98 ? -7.438 -6.223 10.183 1.00 79.62 98 ASN A C 1
ATOM 788 O O . ASN A 1 98 ? -6.218 -6.291 10.078 1.00 79.62 98 ASN A O 1
ATOM 792 N N . LYS A 1 99 ? -8.241 -6.248 9.119 1.00 87.81 99 LYS A N 1
ATOM 793 C CA . LYS A 1 99 ? -7.816 -6.453 7.741 1.00 87.81 99 LYS A CA 1
ATOM 794 C C . LYS A 1 99 ? -7.350 -5.154 7.090 1.00 87.81 99 LYS A C 1
ATOM 796 O O . LYS A 1 99 ? -7.971 -4.104 7.286 1.00 87.81 99 LYS A O 1
ATOM 801 N N . CYS A 1 100 ? -6.338 -5.278 6.243 1.00 91.25 100 CYS A N 1
ATOM 802 C CA . CYS A 1 100 ? -5.871 -4.236 5.336 1.00 91.25 100 CYS A CA 1
ATOM 803 C C . CYS A 1 100 ? -6.009 -4.717 3.886 1.00 91.25 100 CYS A C 1
ATOM 805 O O . CYS A 1 100 ? -6.096 -5.922 3.628 1.00 91.25 100 CYS A O 1
ATOM 807 N N . TYR A 1 101 ? -6.079 -3.777 2.947 1.00 93.31 101 TYR A N 1
ATOM 808 C CA . TYR A 1 101 ? -6.501 -4.048 1.572 1.00 93.31 101 TYR A CA 1
ATOM 809 C C . TYR A 1 101 ? -5.571 -3.416 0.536 1.00 93.31 101 TYR A C 1
ATOM 811 O O . TYR A 1 101 ? -4.778 -2.526 0.848 1.00 93.31 101 TYR A O 1
ATOM 819 N N . PHE A 1 102 ? -5.712 -3.850 -0.718 1.00 93.44 102 PHE A N 1
ATOM 820 C CA . PHE A 1 102 ? -5.005 -3.243 -1.849 1.00 93.44 102 PHE A CA 1
ATOM 821 C C . PHE A 1 102 ? -5.546 -1.860 -2.225 1.00 93.44 102 PHE A C 1
ATOM 823 O O . PHE A 1 102 ? -4.804 -1.068 -2.790 1.00 93.44 102 PHE A O 1
ATOM 830 N N . THR A 1 103 ? -6.797 -1.529 -1.892 1.00 95.12 103 THR A N 1
ATOM 831 C CA . THR A 1 103 ? -7.368 -0.204 -2.183 1.00 95.12 103 THR A CA 1
ATOM 832 C C . THR A 1 103 ? -7.900 0.497 -0.938 1.00 95.12 103 THR A C 1
ATOM 834 O O . THR A 1 103 ? -8.302 -0.142 0.039 1.00 95.12 103 THR A O 1
ATOM 837 N N . ASN A 1 104 ? -7.974 1.828 -0.995 1.00 94.31 104 ASN A N 1
ATOM 838 C CA . ASN A 1 104 ? -8.612 2.670 0.028 1.00 94.31 104 ASN A CA 1
ATOM 839 C C . ASN A 1 104 ? -10.112 2.359 0.208 1.00 94.31 104 ASN A C 1
ATOM 841 O O . ASN A 1 104 ? -10.634 2.460 1.313 1.00 94.31 104 ASN A O 1
ATOM 845 N N . THR A 1 105 ? -10.787 1.869 -0.830 1.00 93.81 105 THR A N 1
ATOM 846 C CA . THR A 1 105 ? -12.189 1.426 -0.745 1.00 93.81 105 THR A CA 1
ATOM 847 C C . THR A 1 105 ? -12.350 0.037 -0.109 1.00 93.81 105 THR A C 1
ATOM 849 O O . THR A 1 105 ? -13.463 -0.387 0.199 1.00 93.81 105 THR A O 1
ATOM 852 N N . GLY A 1 106 ? -11.256 -0.703 0.109 1.00 88.25 106 GLY A N 1
ATOM 853 C CA . GLY A 1 106 ? -11.290 -2.093 0.581 1.00 88.25 106 GLY A CA 1
ATOM 854 C C . GLY A 1 106 ? -11.651 -3.122 -0.502 1.00 88.25 106 GLY A C 1
ATOM 855 O O . GLY A 1 106 ? -11.978 -4.266 -0.189 1.00 88.25 106 GLY A O 1
ATOM 856 N N . ILE A 1 107 ? -11.608 -2.723 -1.773 1.00 83.56 107 ILE A N 1
ATOM 857 C CA . ILE A 1 107 ? -11.842 -3.574 -2.945 1.00 83.56 107 ILE A CA 1
ATOM 858 C C . ILE A 1 107 ? -10.492 -4.155 -3.411 1.00 83.56 107 ILE A C 1
ATOM 860 O O . ILE A 1 107 ? -9.421 -3.707 -3.015 1.00 83.56 107 ILE A O 1
ATOM 864 N N . GLY A 1 108 ? -10.509 -5.214 -4.223 1.00 75.19 108 GLY A N 1
ATOM 865 C CA . GLY A 1 108 ? -9.284 -5.760 -4.823 1.00 75.19 108 GLY A CA 1
ATOM 866 C C . GLY A 1 108 ? -8.528 -6.770 -3.956 1.00 75.19 108 GLY A C 1
ATOM 867 O O . GLY A 1 108 ? -7.501 -7.282 -4.404 1.00 75.19 108 GLY A O 1
ATOM 868 N N . GLY A 1 109 ? -9.061 -7.114 -2.781 1.00 85.81 109 GLY A N 1
ATOM 869 C CA . GLY A 1 109 ? -8.570 -8.192 -1.921 1.00 85.81 109 GLY A CA 1
ATOM 870 C C . GLY A 1 109 ? -7.809 -7.710 -0.688 1.00 85.81 109 GLY A C 1
ATOM 871 O O . GLY A 1 109 ? -7.443 -6.541 -0.562 1.00 85.81 109 GLY A O 1
ATOM 872 N N . GLU A 1 110 ? -7.597 -8.643 0.235 1.00 88.88 110 GLU A N 1
ATOM 873 C CA . GLU A 1 110 ? -6.884 -8.411 1.490 1.00 88.88 110 GLU A CA 1
ATOM 874 C C . GLU A 1 110 ? -5.369 -8.504 1.255 1.00 88.88 110 GLU A C 1
ATOM 876 O O . GLU A 1 110 ? -4.860 -9.514 0.754 1.00 88.88 110 GLU A O 1
ATOM 881 N N . THR A 1 111 ? -4.647 -7.452 1.638 1.00 86.50 111 THR A N 1
ATOM 882 C CA . THR A 1 111 ? -3.183 -7.480 1.756 1.00 86.50 111 THR A CA 1
ATOM 883 C C . THR A 1 111 ? -2.806 -8.157 3.063 1.00 86.50 111 THR A C 1
ATOM 885 O O . THR A 1 111 ? -1.943 -9.023 3.085 1.00 86.50 111 THR A O 1
ATOM 888 N N . TYR A 1 112 ? -3.513 -7.852 4.149 1.00 84.06 112 TYR A N 1
ATOM 889 C CA . TYR A 1 112 ? -3.258 -8.406 5.473 1.00 84.06 112 TYR A CA 1
ATOM 890 C C . TYR A 1 112 ? -4.569 -8.836 6.123 1.00 84.06 112 TYR A C 1
ATOM 892 O O . TYR A 1 112 ? -5.543 -8.083 6.095 1.00 84.06 112 TYR A O 1
ATOM 900 N N . ASN A 1 113 ? -4.606 -10.026 6.729 1.00 81.50 113 ASN A N 1
ATOM 901 C CA . ASN A 1 113 ? -5.833 -10.551 7.340 1.00 81.50 113 ASN A CA 1
ATOM 902 C C . ASN A 1 113 ? -5.662 -11.222 8.708 1.00 81.50 113 ASN A C 1
ATOM 904 O O . ASN A 1 113 ? -6.560 -11.925 9.176 1.00 81.50 113 ASN A O 1
ATOM 908 N N . LYS A 1 114 ? -4.521 -10.995 9.357 1.00 77.06 114 LYS A N 1
ATOM 909 C CA . LYS A 1 114 ? -4.252 -11.469 10.716 1.00 77.06 114 LYS A CA 1
ATOM 910 C C . LYS A 1 114 ? -4.483 -10.337 11.713 1.00 77.06 114 LYS A C 1
ATOM 912 O O . LYS A 1 114 ? -4.610 -9.180 11.331 1.00 77.06 114 LYS A O 1
ATOM 917 N N . MET A 1 115 ? -4.547 -10.674 12.996 1.00 77.38 115 MET A N 1
ATOM 918 C CA . MET A 1 115 ? -4.637 -9.662 14.042 1.00 77.38 115 MET A CA 1
ATOM 919 C C . MET A 1 115 ? -3.270 -8.997 14.227 1.00 77.38 115 MET A C 1
ATOM 921 O O . MET A 1 115 ? -2.314 -9.665 14.624 1.00 77.38 115 MET A O 1
ATOM 925 N N . LEU A 1 116 ? -3.177 -7.698 13.946 1.00 76.25 116 LEU A N 1
ATOM 926 C CA . LEU A 1 116 ? -1.952 -6.930 14.180 1.00 76.25 116 LEU A CA 1
ATOM 927 C C . LEU A 1 116 ? -1.730 -6.742 15.685 1.00 76.25 116 LEU A C 1
ATOM 929 O O . LEU A 1 116 ? -2.659 -6.472 16.446 1.00 76.25 116 LEU A O 1
ATOM 933 N N . THR A 1 117 ? -0.487 -6.893 16.134 1.00 73.06 117 THR A N 1
ATOM 934 C CA . THR A 1 117 ? -0.097 -6.671 17.538 1.00 73.06 117 THR A CA 1
ATOM 935 C C . THR A 1 117 ? 0.256 -5.211 17.828 1.00 73.06 117 THR A C 1
ATOM 937 O O . THR A 1 117 ? 0.492 -4.861 18.983 1.00 73.06 117 THR A O 1
ATOM 940 N N . ILE A 1 118 ? 0.263 -4.366 16.794 1.00 74.12 118 ILE A N 1
ATOM 941 C CA . ILE A 1 118 ? 0.638 -2.952 16.829 1.00 74.12 118 ILE A CA 1
ATOM 942 C C . ILE A 1 118 ? -0.606 -2.113 16.529 1.00 74.12 118 ILE A C 1
ATOM 944 O O . ILE A 1 118 ? -1.335 -2.403 15.583 1.00 74.12 118 ILE A O 1
ATOM 948 N N . ASP A 1 119 ? -0.842 -1.082 17.342 1.00 77.81 119 ASP A N 1
ATOM 949 C CA . ASP A 1 119 ? -1.935 -0.128 17.123 1.00 77.81 119 ASP A CA 1
ATOM 950 C C . ASP A 1 119 ? -1.493 1.075 16.299 1.00 77.81 119 ASP A C 1
ATOM 952 O O . ASP A 1 119 ? -2.210 1.477 15.394 1.00 77.81 119 ASP A O 1
ATOM 956 N N . LYS A 1 120 ? -0.312 1.630 16.583 1.00 87.75 120 LYS A N 1
ATOM 957 C CA . LYS A 1 120 ? 0.164 2.870 15.970 1.00 87.75 120 LYS A CA 1
ATOM 958 C C . LYS A 1 120 ? 1.218 2.584 14.913 1.00 87.75 120 LYS A C 1
ATOM 960 O O . LYS A 1 120 ? 2.296 2.094 15.242 1.00 87.75 120 LYS A O 1
ATOM 965 N N . VAL A 1 121 ? 0.918 2.915 13.662 1.00 87.88 121 VAL A N 1
ATOM 966 C CA . VAL A 1 121 ? 1.785 2.628 12.509 1.00 87.88 121 VAL A CA 1
ATOM 967 C C . VAL A 1 121 ? 2.008 3.881 11.662 1.00 87.88 121 VAL A C 1
ATOM 969 O O . VAL A 1 121 ? 1.146 4.767 11.652 1.00 87.88 121 VAL A O 1
ATOM 972 N N . PRO A 1 122 ? 3.154 3.992 10.970 1.00 89.25 122 PRO A N 1
ATOM 973 C CA . PRO A 1 122 ? 3.357 5.055 9.997 1.00 89.25 122 PRO A CA 1
ATOM 974 C C . PRO A 1 122 ? 2.402 4.914 8.804 1.00 89.25 122 PRO A C 1
ATOM 976 O O . PRO A 1 122 ? 1.999 3.804 8.446 1.00 89.25 122 PRO A O 1
ATOM 979 N N . TYR A 1 123 ? 2.068 6.039 8.167 1.00 91.06 123 TYR A N 1
ATOM 980 C CA . TYR A 1 123 ? 1.300 6.050 6.919 1.00 91.06 123 TYR A CA 1
ATOM 981 C C . TYR A 1 123 ? 1.951 6.897 5.816 1.00 91.06 123 TYR A C 1
ATOM 983 O O . TYR A 1 123 ? 2.656 7.877 6.083 1.00 91.06 123 TYR A O 1
ATOM 991 N N . TYR A 1 124 ? 1.667 6.519 4.569 1.00 90.44 124 TYR A N 1
ATOM 992 C CA . TYR A 1 124 ? 2.174 7.142 3.338 1.00 90.44 124 TYR A CA 1
ATOM 993 C C . TYR A 1 124 ? 1.085 7.910 2.572 1.00 90.44 124 TYR A C 1
ATOM 995 O O . TYR A 1 124 ? 1.365 8.891 1.882 1.00 90.44 124 TYR A O 1
ATOM 1003 N N . ASP A 1 125 ? -0.176 7.504 2.719 1.00 91.81 125 ASP A N 1
ATOM 1004 C CA . ASP A 1 125 ? -1.357 8.208 2.209 1.00 91.81 125 ASP A CA 1
ATOM 1005 C C . ASP A 1 125 ? -2.544 7.989 3.158 1.00 91.81 125 ASP A C 1
ATOM 1007 O O . ASP A 1 125 ? -2.564 7.022 3.922 1.00 91.81 125 ASP A O 1
ATOM 1011 N N . ILE A 1 126 ? -3.513 8.900 3.142 1.00 91.88 126 ILE A N 1
ATOM 1012 C CA . ILE A 1 126 ? -4.708 8.837 3.982 1.00 91.88 126 ILE A CA 1
ATOM 1013 C C . ILE A 1 126 ? -5.938 9.255 3.181 1.00 91.88 126 ILE A C 1
ATOM 1015 O O . ILE A 1 126 ? -5.939 10.259 2.469 1.00 91.88 126 ILE A O 1
ATOM 1019 N N . ASP A 1 127 ? -7.000 8.475 3.322 1.00 92.88 127 ASP A N 1
ATOM 1020 C CA . ASP A 1 127 ? -8.319 8.768 2.793 1.00 92.88 127 ASP A CA 1
ATOM 1021 C C . ASP A 1 127 ? -9.309 8.891 3.950 1.00 92.88 127 ASP A C 1
ATOM 1023 O O . ASP A 1 127 ? -9.647 7.920 4.633 1.00 92.88 127 ASP A O 1
ATOM 1027 N N . LEU A 1 128 ? -9.770 10.119 4.166 1.00 90.69 128 LEU A N 1
ATOM 1028 C CA . LEU A 1 128 ? -10.718 10.459 5.220 1.00 90.69 128 LEU A CA 1
ATOM 1029 C C . LEU A 1 128 ? -12.153 10.031 4.878 1.00 90.69 128 LEU A C 1
ATOM 1031 O O . LEU A 1 128 ? -12.970 9.898 5.788 1.00 90.69 128 LEU A O 1
ATOM 1035 N N . THR A 1 129 ? -12.453 9.791 3.598 1.00 91.69 129 THR A N 1
ATOM 1036 C CA . THR A 1 129 ? -13.787 9.388 3.129 1.00 91.69 129 THR A CA 1
ATOM 1037 C C . THR A 1 129 ? -14.070 7.949 3.541 1.00 91.69 129 THR A C 1
ATOM 1039 O O . THR A 1 129 ? -15.017 7.689 4.283 1.00 91.69 129 THR A O 1
ATOM 1042 N N . ASP A 1 130 ? -13.184 7.031 3.146 1.00 92.19 130 ASP A N 1
ATOM 1043 C CA . ASP A 1 130 ? -13.268 5.608 3.495 1.00 92.19 130 ASP A CA 1
ATOM 1044 C C . ASP A 1 130 ? -12.598 5.278 4.842 1.00 92.19 130 ASP A C 1
ATOM 1046 O O . ASP A 1 130 ? -12.608 4.128 5.296 1.00 92.19 130 ASP A O 1
ATOM 1050 N N . LYS A 1 131 ? -12.028 6.294 5.508 1.00 92.38 131 LYS A N 1
ATOM 1051 C CA . LYS A 1 131 ? -11.326 6.197 6.798 1.00 92.38 131 LYS A CA 1
ATOM 1052 C C . LYS A 1 131 ? -10.214 5.149 6.771 1.00 92.38 131 LYS A C 1
ATOM 1054 O O . LYS A 1 131 ? -10.087 4.317 7.679 1.00 92.38 131 LYS A O 1
ATOM 1059 N N . ARG A 1 132 ? -9.404 5.178 5.711 1.00 93.38 132 ARG A N 1
ATOM 1060 C CA . ARG A 1 132 ? -8.246 4.294 5.545 1.00 93.38 132 ARG A CA 1
ATOM 1061 C C . ARG A 1 132 ? -6.941 5.054 5.410 1.00 93.38 132 ARG A C 1
ATOM 1063 O O . ARG A 1 132 ? -6.894 6.136 4.844 1.00 93.38 132 ARG A O 1
ATOM 1070 N N . ALA A 1 133 ? -5.874 4.443 5.898 1.00 93.50 133 ALA A N 1
ATOM 1071 C CA . ALA A 1 133 ? -4.513 4.913 5.729 1.00 93.50 133 ALA A CA 1
ATOM 1072 C C . ALA A 1 133 ? -3.698 3.834 5.015 1.00 93.50 133 ALA A C 1
ATOM 1074 O O . ALA A 1 133 ? -3.835 2.647 5.322 1.00 93.50 133 ALA A O 1
ATOM 1075 N N . LEU A 1 134 ? -2.869 4.247 4.063 1.00 93.56 134 LEU A N 1
ATOM 1076 C CA . LEU A 1 134 ? -1.906 3.387 3.396 1.00 93.56 134 LEU A CA 1
ATOM 1077 C C . LEU A 1 134 ? -0.681 3.240 4.288 1.00 93.56 134 LEU A C 1
ATOM 1079 O O . LEU A 1 134 ? -0.003 4.221 4.588 1.00 93.56 134 LEU A O 1
ATOM 1083 N N . THR A 1 135 ? -0.411 2.011 4.701 1.00 91.06 135 THR A N 1
ATOM 1084 C CA . THR A 1 135 ? 0.648 1.652 5.645 1.00 91.06 135 THR A CA 1
ATOM 1085 C C . THR A 1 135 ? 1.516 0.541 5.061 1.00 91.06 135 THR A C 1
ATOM 1087 O O . THR A 1 135 ? 1.228 0.002 3.992 1.00 91.06 135 THR A O 1
ATOM 1090 N N . GLU A 1 136 ? 2.518 0.126 5.826 1.00 89.06 136 GLU A N 1
ATOM 1091 C CA . GLU A 1 136 ? 3.327 -1.079 5.602 1.00 89.06 136 GLU A CA 1
ATOM 1092 C C . GLU A 1 136 ? 2.518 -2.396 5.559 1.00 89.06 136 GLU A C 1
ATOM 1094 O O . GLU A 1 136 ? 3.030 -3.438 5.174 1.00 89.06 136 GLU A O 1
ATOM 1099 N N . TYR A 1 137 ? 1.228 -2.369 5.896 1.00 89.44 137 TYR A N 1
ATOM 1100 C CA . TYR A 1 137 ? 0.330 -3.527 5.815 1.00 89.44 137 TYR A CA 1
ATOM 1101 C C . TYR A 1 137 ? -0.705 -3.398 4.683 1.00 89.44 137 TYR A C 1
ATOM 1103 O O . TYR A 1 137 ? -1.542 -4.283 4.493 1.00 89.44 137 TYR A O 1
ATOM 1111 N N . GLY A 1 138 ? -0.667 -2.300 3.921 1.00 91.69 138 GLY A N 1
ATOM 1112 C CA . GLY A 1 138 ? -1.672 -1.899 2.935 1.00 91.69 138 GLY A CA 1
ATOM 1113 C C . GLY A 1 138 ? -2.649 -0.852 3.476 1.00 91.69 138 GLY A C 1
ATOM 1114 O O . GLY A 1 138 ? -2.358 -0.149 4.448 1.00 91.69 138 GLY A O 1
ATOM 1115 N N . TRP A 1 139 ? -3.817 -0.735 2.840 1.00 93.94 139 TRP A N 1
ATOM 1116 C CA . TRP A 1 139 ? -4.869 0.203 3.237 1.00 93.94 139 TRP A CA 1
ATOM 1117 C C . TRP A 1 139 ? -5.646 -0.313 4.450 1.00 93.94 139 TRP A C 1
ATOM 1119 O O . TRP A 1 139 ? -6.577 -1.118 4.332 1.00 93.94 139 TRP A O 1
ATOM 1129 N N . CYS A 1 140 ? -5.278 0.168 5.630 1.00 92.38 140 CYS A N 1
ATOM 1130 C CA . CYS A 1 140 ? -5.874 -0.225 6.901 1.00 92.38 140 CYS A CA 1
ATOM 1131 C C . CYS A 1 140 ? -6.900 0.812 7.361 1.00 92.38 140 CYS A C 1
ATOM 1133 O O . CYS A 1 140 ? -6.706 2.013 7.187 1.00 92.38 140 CYS A O 1
ATOM 1135 N N . THR A 1 141 ? -7.995 0.362 7.975 1.00 92.62 141 THR A N 1
ATOM 1136 C CA . THR A 1 141 ? -8.942 1.281 8.623 1.00 92.62 141 THR A CA 1
ATOM 1137 C C . THR A 1 141 ? -8.270 1.916 9.834 1.00 92.62 141 THR A C 1
ATOM 1139 O O . THR A 1 141 ? -7.775 1.183 10.690 1.00 92.62 141 THR A O 1
ATOM 1142 N N . PHE A 1 142 ? -8.281 3.244 9.937 1.00 90.69 142 PHE A N 1
ATOM 1143 C CA . PHE A 1 142 ? -7.759 3.944 11.110 1.00 90.69 142 PHE A CA 1
ATOM 1144 C C . PHE A 1 142 ? -8.879 4.413 12.038 1.00 90.69 142 PHE A C 1
ATOM 1146 O O . PHE A 1 142 ? -10.031 4.595 11.637 1.00 90.69 142 PHE A O 1
ATOM 1153 N N . LYS A 1 143 ? -8.538 4.555 13.315 1.00 87.00 143 LYS A N 1
ATOM 1154 C CA . LYS A 1 143 ? -9.399 5.133 14.336 1.00 87.00 143 LYS A CA 1
ATOM 1155 C C . LYS A 1 143 ? -9.274 6.645 14.224 1.00 87.00 143 LYS A C 1
ATOM 1157 O O . LYS A 1 143 ? -8.180 7.187 14.312 1.00 87.00 143 LYS A O 1
ATOM 1162 N N . ILE A 1 144 ? -10.402 7.309 14.023 1.00 73.62 144 ILE A N 1
ATOM 1163 C CA . ILE A 1 144 ? -10.491 8.754 14.191 1.00 73.62 144 ILE A CA 1
ATOM 1164 C C . ILE A 1 144 ? -10.7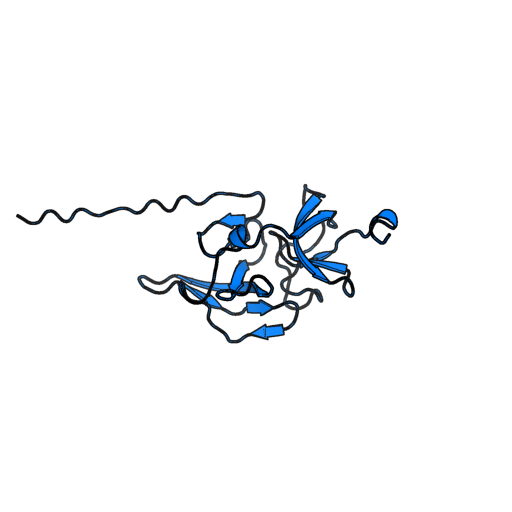91 8.968 15.669 1.00 73.62 144 ILE A C 1
ATOM 1166 O O . ILE A 1 144 ? -11.872 8.591 16.122 1.00 73.62 144 ILE A O 1
ATOM 1170 N N . ASN A 1 145 ? -9.842 9.515 16.423 1.00 62.16 145 ASN A N 1
ATOM 1171 C CA . ASN A 1 145 ? -10.182 10.101 17.710 1.00 62.16 145 ASN A CA 1
ATOM 1172 C C . ASN A 1 145 ? -10.751 11.493 17.422 1.00 62.16 145 ASN A C 1
ATOM 1174 O O . ASN A 1 145 ? -10.150 12.255 16.670 1.00 62.16 145 ASN A O 1
ATOM 1178 N N . ASP A 1 146 ? -11.887 11.844 18.026 1.00 53.03 146 ASP A N 1
ATOM 1179 C CA . ASP A 1 146 ? -12.539 13.150 17.820 1.00 53.03 146 ASP A CA 1
ATOM 1180 C C . ASP A 1 146 ? -11.624 14.352 18.157 1.00 53.03 146 ASP A C 1
ATOM 1182 O O . ASP A 1 146 ? -11.886 15.472 17.729 1.00 53.03 146 ASP A O 1
ATOM 1186 N N . ASN A 1 147 ? -10.518 14.117 18.873 1.00 51.47 147 ASN A N 1
ATOM 1187 C CA . ASN A 1 147 ? -9.501 15.118 19.204 1.00 51.47 147 ASN A CA 1
ATOM 1188 C C . ASN A 1 147 ? -8.511 15.423 18.062 1.00 51.47 147 ASN A C 1
ATOM 1190 O O . ASN A 1 147 ? -7.790 16.410 18.157 1.00 51.47 147 ASN A O 1
ATOM 1194 N N . ASP A 1 148 ? -8.457 14.602 17.007 1.00 50.69 148 ASP A N 1
ATOM 1195 C CA . ASP A 1 148 ? -7.512 14.762 15.888 1.00 50.69 148 ASP A CA 1
ATOM 1196 C C . ASP A 1 148 ? -8.111 15.562 14.707 1.00 50.69 148 ASP A C 1
ATOM 1198 O O . ASP A 1 148 ? -7.436 15.781 13.702 1.00 50.69 148 ASP A O 1
ATOM 1202 N N . ILE A 1 149 ? -9.377 16.000 14.809 1.00 46.31 149 ILE A N 1
ATOM 1203 C CA . ILE A 1 149 ? -10.095 16.800 13.790 1.00 46.31 149 ILE A CA 1
ATOM 1204 C C . ILE A 1 149 ? -10.236 18.280 14.221 1.00 46.31 149 ILE A C 1
ATOM 1206 O O . ILE A 1 149 ? -11.148 18.974 13.768 1.00 46.31 149 ILE A O 1
ATOM 1210 N N . GLN A 1 150 ? -9.380 18.776 15.120 1.00 34.28 150 GLN A N 1
ATOM 1211 C CA . GLN A 1 150 ? -9.417 20.171 15.588 1.00 34.28 150 GLN A CA 1
ATOM 1212 C C . GLN A 1 150 ? -8.370 21.059 14.919 1.00 34.28 150 GLN A C 1
ATOM 1214 O O . GLN A 1 150 ? -7.187 20.658 14.881 1.00 34.28 150 GLN A O 1
#

Secondary structure (DSSP, 8-state):
--------------EETTEEE-SSSEEETT-SS--EEEEETTEEEEEEEEEEEEE-SS-EEEEEEEETTEEE---B-TTSEE-TTTT---EEEEEEEEEEESSTTS-S-EEE-SPPS-SEEEESEEETTTTEEEETTEEEEEP--GGG--

Organism: NCBI:txid1754191

Sequence (150 aa):
MIFFSAIIAIALVRNVLGVKDQDQYYELDGTTTKAYLLIGEDDYSKVYICKQCDTGIFTDDIYDCYLRNEHTDKKFGPRSRDDPGDCKTKGYVDINRNKCYFTNTGIGGETYNKMLTIDKVPYYDIDLTDKRALTEYGWCTFKINDNDIQ

Foldseek 3Di:
DDDPPDPPPDQPFDDDPQWTFRQFWTFGPQFPATKIWWAFPPHLPFIKIFRDFDDDPPWTWTAQIDRAPDTDRDIATPRGTGGLPVSPFPAKFFFQQAWAANHLQRPPDTRHGDRDPDGIFTFSDADPVSQWTQGSSHTTRTDDDVVVVD